Protein AF-W1J8X0-F1 (afdb_monomer_lite)

Sequence (53 aa):
MVKVFAEDNSVIIAKVCHDMELDTENILSCLDIECMGDENLSKEVELRSVFVN

pLDDT: mean 84.69, std 6.6, range [67.75, 94.62]

Foldseek 3Di:
DAADEDADDPVVVVVVCVVVVHDPVQEDEPVNVVVDDPVVNVVSVVVHRHYYD

Secondary structure (DSSP, 8-state):
---EEE-S-HHHHHHHHHHTT--GGGEEEHHHHHTS-HHHHHHHHHH--EEE-

Radius of gyration: 10.95 Å; chains: 1; bounding box: 20×19×29 Å

Structure (mmCIF, N/CA/C/O backbone):
data_AF-W1J8X0-F1
#
_entry.id   AF-W1J8X0-F1
#
loop_
_atom_site.group_PDB
_atom_site.id
_atom_site.type_symbol
_atom_site.label_atom_id
_atom_site.label_alt_id
_atom_site.label_comp_id
_atom_site.label_asym_id
_atom_site.label_entity_id
_atom_site.label_seq_id
_atom_site.pdbx_PDB_ins_code
_atom_site.Cartn_x
_atom_site.Cartn_y
_atom_site.Cartn_z
_atom_site.occupancy
_atom_site.B_iso_or_equiv
_atom_site.auth_seq_id
_atom_site.auth_comp_id
_atom_site.auth_asym_id
_atom_site.auth_atom_id
_atom_site.pdbx_PDB_model_num
ATOM 1 N N . MET A 1 1 ? -5.645 -10.304 1.058 1.00 67.75 1 MET A N 1
ATOM 2 C CA . MET A 1 1 ? -4.996 -9.127 0.449 1.00 67.75 1 MET A CA 1
ATOM 3 C C . MET A 1 1 ? -3.515 -9.430 0.324 1.00 67.75 1 MET A C 1
ATOM 5 O O . MET A 1 1 ? -2.927 -9.833 1.321 1.00 67.75 1 MET A O 1
ATOM 9 N N . VAL A 1 2 ? -2.949 -9.342 -0.878 1.00 77.00 2 VAL A N 1
ATOM 10 C CA . VAL A 1 2 ? -1.500 -9.493 -1.091 1.00 77.00 2 VAL A CA 1
ATOM 11 C C . VAL A 1 2 ? -0.837 -8.162 -0.736 1.00 77.00 2 VAL A C 1
ATOM 13 O O . VAL A 1 2 ? -1.383 -7.113 -1.070 1.00 77.00 2 VAL A O 1
ATOM 16 N N . LYS A 1 3 ? 0.295 -8.205 -0.026 1.00 79.31 3 LYS A N 1
ATOM 17 C CA . LYS A 1 3 ? 1.109 -7.024 0.283 1.00 79.31 3 LYS A CA 1
ATOM 18 C C . LYS A 1 3 ? 2.467 -7.168 -0.380 1.00 79.31 3 LYS A C 1
ATOM 20 O O . LYS A 1 3 ? 3.081 -8.229 -0.279 1.00 79.31 3 LYS A O 1
ATOM 25 N N . VAL A 1 4 ? 2.909 -6.108 -1.039 1.00 80.94 4 VAL A N 1
ATOM 26 C CA . VAL A 1 4 ? 4.194 -6.037 -1.730 1.00 80.94 4 VAL A CA 1
ATOM 27 C C . VAL A 1 4 ? 5.073 -5.048 -0.984 1.00 80.94 4 VAL A C 1
ATOM 29 O O . VAL A 1 4 ? 4.677 -3.905 -0.785 1.00 80.94 4 VAL A O 1
ATOM 32 N N . PHE A 1 5 ? 6.252 -5.501 -0.569 1.00 82.38 5 PHE A N 1
ATOM 33 C CA . PHE A 1 5 ? 7.337 -4.635 -0.128 1.00 82.38 5 PHE A CA 1
ATOM 34 C C . PHE A 1 5 ? 8.427 -4.699 -1.190 1.00 82.38 5 PHE A C 1
ATOM 36 O O . PHE A 1 5 ? 8.864 -5.799 -1.538 1.00 82.38 5 PHE A O 1
ATOM 43 N N . ALA A 1 6 ? 8.820 -3.552 -1.732 1.00 81.44 6 ALA A N 1
ATOM 44 C CA . ALA A 1 6 ? 9.803 -3.487 -2.801 1.00 81.44 6 ALA A CA 1
ATOM 45 C C . ALA A 1 6 ? 10.901 -2.469 -2.490 1.00 81.44 6 ALA A C 1
ATOM 47 O O . ALA A 1 6 ? 10.633 -1.339 -2.095 1.00 81.44 6 ALA A O 1
ATOM 48 N N . GLU A 1 7 ? 12.141 -2.889 -2.717 1.00 82.75 7 GLU A N 1
ATOM 49 C CA . GLU A 1 7 ? 13.355 -2.077 -2.551 1.00 82.75 7 GLU A CA 1
ATOM 50 C C . GLU A 1 7 ? 13.993 -1.713 -3.908 1.00 82.75 7 GLU A C 1
ATOM 52 O O . GLU A 1 7 ? 15.082 -1.150 -3.984 1.00 82.75 7 GLU A O 1
ATOM 57 N N . ASP A 1 8 ? 13.321 -2.087 -4.999 1.00 79.38 8 ASP A N 1
ATOM 58 C CA . ASP A 1 8 ? 13.777 -1.895 -6.370 1.00 79.38 8 ASP A CA 1
ATOM 59 C C . ASP A 1 8 ? 13.517 -0.472 -6.888 1.00 79.38 8 ASP A C 1
ATOM 61 O O . ASP A 1 8 ? 12.841 0.357 -6.283 1.00 79.38 8 ASP A O 1
ATOM 65 N N . ASN A 1 9 ? 14.024 -0.185 -8.087 1.00 80.12 9 ASN A N 1
ATOM 66 C CA . ASN A 1 9 ? 13.748 1.069 -8.777 1.00 80.12 9 ASN A CA 1
ATOM 67 C C . ASN A 1 9 ? 12.234 1.278 -9.000 1.00 80.12 9 ASN A C 1
ATOM 69 O O . ASN A 1 9 ? 11.528 0.359 -9.424 1.00 80.12 9 ASN A O 1
ATOM 73 N N . SER A 1 10 ? 11.759 2.514 -8.830 1.00 75.88 10 SER A N 1
ATOM 74 C CA . SER A 1 10 ? 10.354 2.902 -9.018 1.00 75.88 10 SER A CA 1
ATOM 75 C C . SER A 1 10 ? 9.754 2.479 -10.367 1.00 75.88 10 SER A C 1
ATOM 77 O O . SER A 1 10 ? 8.573 2.143 -10.435 1.00 75.88 10 SER A O 1
ATOM 79 N N . VAL A 1 11 ? 10.556 2.412 -11.435 1.00 79.69 11 VAL A N 1
ATOM 80 C CA . VAL A 1 11 ? 10.127 1.931 -12.760 1.00 79.69 11 VAL A CA 1
ATOM 81 C C . VAL A 1 11 ? 9.798 0.436 -12.745 1.00 79.69 11 VAL A C 1
ATOM 83 O O . VAL A 1 11 ? 8.823 0.011 -13.366 1.00 79.69 11 VAL A O 1
ATOM 86 N N . ILE A 1 12 ? 10.597 -0.368 -12.038 1.00 82.75 12 ILE A N 1
ATOM 87 C CA . ILE A 1 12 ? 10.372 -1.813 -11.894 1.00 82.75 12 ILE A CA 1
ATOM 88 C C . ILE A 1 12 ? 9.134 -2.043 -11.030 1.00 82.75 12 ILE A C 1
ATOM 9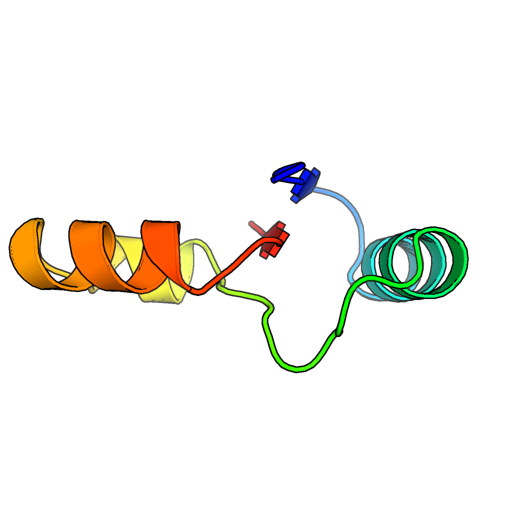0 O O . ILE A 1 12 ? 8.266 -2.827 -11.405 1.00 82.75 12 ILE A O 1
ATOM 94 N N . ILE A 1 13 ? 9.008 -1.298 -9.931 1.00 83.12 13 ILE A N 1
ATOM 95 C CA . ILE A 1 13 ? 7.862 -1.383 -9.022 1.00 83.12 13 ILE A CA 1
ATOM 96 C C . ILE A 1 13 ? 6.563 -1.054 -9.756 1.00 83.12 13 ILE A C 1
ATOM 98 O O . ILE A 1 13 ? 5.609 -1.821 -9.663 1.00 83.12 13 ILE A O 1
ATOM 102 N N . ALA A 1 14 ? 6.531 0.024 -10.544 1.00 80.12 14 ALA A N 1
ATOM 103 C CA . ALA A 1 14 ? 5.354 0.389 -11.331 1.00 80.12 14 ALA A CA 1
ATOM 104 C C . ALA A 1 14 ? 4.963 -0.709 -12.333 1.00 80.12 14 ALA A C 1
ATOM 106 O O . ALA A 1 14 ? 3.781 -1.010 -12.489 1.00 80.12 14 ALA A O 1
ATOM 107 N N . LYS A 1 15 ? 5.951 -1.344 -12.978 1.00 85.06 15 LYS A N 1
ATOM 108 C CA . LYS A 1 15 ? 5.724 -2.455 -13.910 1.00 85.06 15 LYS A CA 1
ATOM 109 C C . LYS A 1 15 ? 5.134 -3.677 -13.201 1.00 85.06 15 LYS A C 1
ATOM 111 O O . LYS A 1 15 ? 4.136 -4.215 -13.661 1.00 85.06 15 LYS A O 1
ATOM 116 N N . VAL A 1 16 ? 5.716 -4.076 -12.069 1.00 83.31 16 VAL A N 1
ATOM 117 C CA . VAL A 1 16 ? 5.234 -5.211 -11.265 1.00 83.31 16 VAL A CA 1
ATOM 118 C C . VAL A 1 16 ? 3.837 -4.936 -10.713 1.00 83.31 16 VAL A C 1
ATOM 120 O O . VAL A 1 16 ? 2.982 -5.810 -10.783 1.00 83.31 16 VAL A O 1
ATOM 123 N N . CYS A 1 17 ? 3.579 -3.726 -10.211 1.00 84.00 17 CYS A N 1
ATOM 124 C CA . CYS A 1 17 ? 2.256 -3.347 -9.716 1.00 84.00 17 CYS A CA 1
ATOM 125 C C . CYS A 1 17 ? 1.214 -3.404 -10.834 1.00 84.00 17 CYS A C 1
ATOM 127 O O . CYS A 1 17 ? 0.175 -4.023 -10.649 1.00 84.00 17 CYS A O 1
ATOM 129 N N . HIS A 1 18 ? 1.524 -2.855 -12.010 1.00 83.69 18 HIS A N 1
ATOM 130 C CA . HIS A 1 18 ? 0.653 -2.946 -13.180 1.00 83.69 18 HIS A CA 1
ATOM 131 C C . HIS A 1 18 ? 0.364 -4.403 -13.576 1.00 83.69 18 HIS A C 1
ATOM 133 O O . HIS A 1 18 ? -0.791 -4.768 -13.776 1.00 83.69 18 HIS A O 1
ATOM 139 N N . ASP A 1 19 ? 1.394 -5.250 -13.655 1.00 85.19 19 ASP A N 1
ATOM 140 C CA . ASP A 1 19 ? 1.247 -6.662 -14.037 1.00 85.19 19 ASP A CA 1
ATOM 141 C C . ASP A 1 19 ? 0.480 -7.485 -12.986 1.00 85.19 19 ASP A C 1
ATOM 143 O O . ASP A 1 19 ? -0.135 -8.498 -13.316 1.00 85.19 19 ASP A O 1
ATOM 147 N N . MET A 1 20 ? 0.499 -7.048 -11.725 1.00 81.69 20 MET A N 1
ATOM 148 C CA . MET A 1 20 ? -0.272 -7.631 -10.623 1.00 81.69 20 MET A CA 1
ATOM 149 C C . MET A 1 20 ? -1.657 -6.995 -10.439 1.00 81.69 20 MET A C 1
ATOM 151 O O . MET A 1 20 ? -2.339 -7.333 -9.472 1.00 81.69 20 MET A O 1
ATOM 155 N N . GLU A 1 21 ? -2.061 -6.076 -11.323 1.00 82.94 21 GLU A N 1
ATOM 156 C CA . GLU A 1 21 ? -3.298 -5.287 -11.203 1.00 82.94 21 GLU A CA 1
ATOM 157 C C . GLU A 1 21 ? -3.402 -4.548 -9.851 1.00 82.94 21 GLU A C 1
ATOM 159 O O . GLU A 1 21 ? -4.485 -4.310 -9.315 1.00 82.94 21 GLU A O 1
ATOM 164 N N . LEU A 1 22 ? -2.250 -4.188 -9.278 1.00 80.19 22 LEU A N 1
ATOM 165 C CA . LEU A 1 22 ? -2.141 -3.393 -8.065 1.00 80.19 22 LEU A CA 1
ATOM 166 C C . LEU A 1 22 ? -2.196 -1.915 -8.428 1.00 80.19 22 LEU A C 1
ATOM 168 O O . LEU A 1 22 ? -1.441 -1.425 -9.268 1.00 80.19 22 LEU A O 1
ATOM 172 N N . ASP A 1 23 ? -3.078 -1.204 -7.742 1.00 74.88 23 ASP A N 1
ATOM 173 C CA . ASP A 1 23 ? -3.270 0.220 -7.947 1.00 74.88 23 ASP A CA 1
ATOM 174 C C . ASP A 1 23 ? -2.043 1.008 -7.462 1.00 74.88 23 ASP A C 1
ATOM 176 O O . ASP A 1 23 ? -1.723 1.049 -6.270 1.00 74.88 23 ASP A O 1
ATOM 180 N N . THR A 1 24 ? -1.327 1.617 -8.407 1.00 68.12 24 THR A N 1
ATOM 181 C CA . THR A 1 24 ? -0.089 2.363 -8.152 1.00 68.12 24 THR A CA 1
ATOM 182 C C . THR A 1 24 ? -0.320 3.680 -7.413 1.00 68.12 24 THR A C 1
ATOM 184 O O . THR A 1 24 ? 0.632 4.231 -6.865 1.00 68.12 24 THR A O 1
ATOM 187 N N . GLU A 1 25 ? -1.559 4.181 -7.337 1.00 69.19 25 GLU A N 1
ATOM 188 C CA . GLU A 1 25 ? -1.894 5.339 -6.489 1.00 69.19 25 GLU A CA 1
ATOM 189 C C . GLU A 1 25 ? -1.861 4.991 -4.986 1.00 69.19 25 GLU A C 1
ATOM 191 O O . GLU A 1 25 ? -1.791 5.875 -4.127 1.00 69.19 25 GLU A O 1
ATOM 196 N N . ASN A 1 26 ? -1.817 3.693 -4.658 1.00 74.56 26 ASN A N 1
ATOM 197 C CA . ASN A 1 26 ? -1.814 3.168 -3.294 1.00 74.56 26 ASN A CA 1
ATOM 198 C C . ASN A 1 26 ? -0.422 2.761 -2.786 1.00 74.56 26 ASN A C 1
ATOM 200 O O . ASN A 1 26 ? -0.311 1.944 -1.870 1.00 74.56 26 ASN A O 1
ATOM 204 N N . ILE A 1 27 ? 0.639 3.344 -3.348 1.00 83.94 27 ILE A N 1
ATOM 205 C CA . ILE A 1 27 ? 2.013 3.152 -2.873 1.00 83.94 27 ILE A CA 1
ATOM 206 C C . ILE A 1 27 ? 2.254 4.010 -1.626 1.00 83.94 27 ILE A C 1
ATOM 208 O O . ILE A 1 27 ? 1.876 5.181 -1.596 1.00 83.94 27 ILE A O 1
ATOM 212 N N . LEU A 1 28 ? 2.883 3.428 -0.605 1.00 88.38 28 LEU A N 1
ATOM 213 C CA . LEU A 1 28 ? 3.328 4.125 0.601 1.00 88.38 28 LEU A CA 1
ATOM 214 C C . LEU A 1 28 ? 4.853 4.004 0.733 1.00 88.38 28 LEU A C 1
ATOM 216 O O . LEU A 1 28 ? 5.377 2.889 0.700 1.00 88.38 28 LEU A O 1
ATOM 220 N N . SER A 1 29 ? 5.566 5.127 0.853 1.00 88.50 29 SER A N 1
ATOM 221 C CA . SER A 1 29 ? 7.030 5.106 0.978 1.00 88.50 29 SER A CA 1
ATOM 222 C C . SER A 1 29 ? 7.481 4.883 2.424 1.00 88.50 29 SER A C 1
ATOM 224 O O . SER A 1 29 ? 6.800 5.299 3.361 1.00 88.50 29 SER A O 1
ATOM 226 N N . CYS A 1 30 ? 8.647 4.269 2.626 1.00 87.69 30 CYS A N 1
ATOM 227 C CA . CYS A 1 30 ? 9.247 4.091 3.948 1.00 87.69 30 CYS A CA 1
ATOM 228 C C . CYS A 1 30 ? 9.502 5.431 4.640 1.00 87.69 30 CYS A C 1
ATOM 230 O O . CYS A 1 30 ? 9.278 5.536 5.840 1.00 87.69 30 CYS A O 1
ATOM 232 N N . LEU A 1 31 ? 9.871 6.471 3.887 1.00 88.56 31 LEU A N 1
ATOM 233 C CA . LEU A 1 31 ? 10.024 7.826 4.424 1.00 88.56 31 LEU A CA 1
ATOM 234 C C . LEU A 1 31 ? 8.711 8.363 5.010 1.00 88.56 31 LEU A C 1
ATOM 236 O O . LEU A 1 31 ? 8.714 8.953 6.091 1.00 88.56 31 LEU A O 1
ATOM 240 N N . ASP A 1 32 ? 7.584 8.129 4.331 1.00 89.88 32 ASP A N 1
ATOM 241 C CA . ASP A 1 32 ? 6.267 8.510 4.849 1.00 89.88 32 ASP A CA 1
ATOM 242 C C . ASP A 1 32 ? 5.899 7.676 6.085 1.00 89.88 32 ASP A C 1
ATOM 244 O O . ASP A 1 32 ? 5.378 8.222 7.056 1.00 89.88 32 ASP A O 1
ATOM 248 N N . ILE A 1 33 ? 6.210 6.374 6.080 1.00 90.69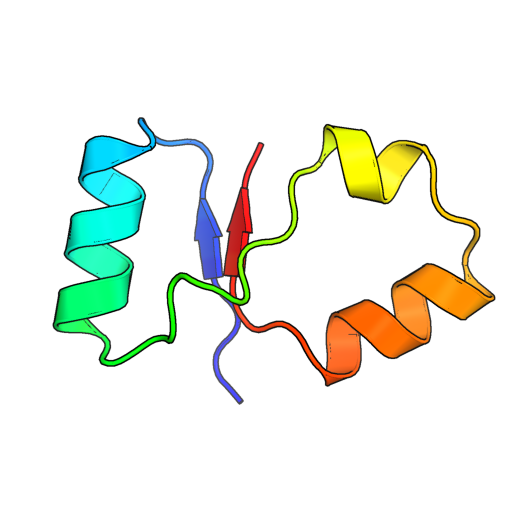 33 ILE A N 1
ATOM 249 C CA . ILE A 1 33 ? 5.945 5.441 7.189 1.00 90.69 33 ILE A CA 1
ATOM 250 C C . ILE A 1 33 ? 6.719 5.830 8.448 1.00 90.69 33 ILE A C 1
ATOM 252 O O . ILE A 1 33 ? 6.140 5.853 9.530 1.00 90.69 33 ILE A O 1
ATOM 256 N N . GLU A 1 34 ? 8.003 6.164 8.322 1.00 90.69 34 GLU A N 1
ATOM 257 C CA . GLU A 1 34 ? 8.848 6.584 9.448 1.00 90.69 34 GLU A CA 1
ATOM 258 C C . GLU A 1 34 ? 8.338 7.870 10.109 1.00 90.69 34 GLU A C 1
ATOM 260 O O . GLU A 1 34 ? 8.560 8.098 11.299 1.00 90.69 34 GLU A O 1
ATOM 265 N N . CYS A 1 35 ? 7.620 8.702 9.351 1.00 90.50 35 CYS A N 1
ATOM 266 C CA . CYS A 1 35 ? 6.990 9.916 9.855 1.00 90.50 35 CYS A CA 1
ATOM 267 C C . CYS A 1 35 ? 5.608 9.668 10.491 1.00 90.50 35 CYS A C 1
ATOM 269 O O . CYS A 1 35 ? 5.042 10.584 11.096 1.00 90.50 35 CYS A O 1
ATOM 271 N N . MET A 1 36 ? 5.037 8.466 10.362 1.00 94.19 36 MET A N 1
ATOM 272 C CA . MET A 1 36 ? 3.723 8.116 10.906 1.00 94.19 36 MET A CA 1
ATOM 273 C C . MET A 1 36 ? 3.818 7.526 12.316 1.00 94.19 36 MET A C 1
ATOM 275 O O . MET A 1 36 ? 4.716 6.761 12.645 1.00 94.19 36 MET A O 1
ATOM 279 N N . GLY A 1 37 ? 2.831 7.847 13.155 1.00 93.69 37 GLY A N 1
ATOM 280 C CA . GLY A 1 37 ? 2.608 7.131 14.412 1.00 93.69 37 GLY A CA 1
ATOM 281 C C . GLY A 1 37 ? 1.849 5.817 14.198 1.00 93.69 37 GLY A C 1
ATOM 282 O O . GLY A 1 37 ? 1.078 5.698 13.241 1.00 93.69 37 GLY A O 1
ATOM 283 N N . ASP A 1 38 ? 2.002 4.873 15.130 1.00 93.56 38 ASP A N 1
ATOM 284 C CA . ASP A 1 38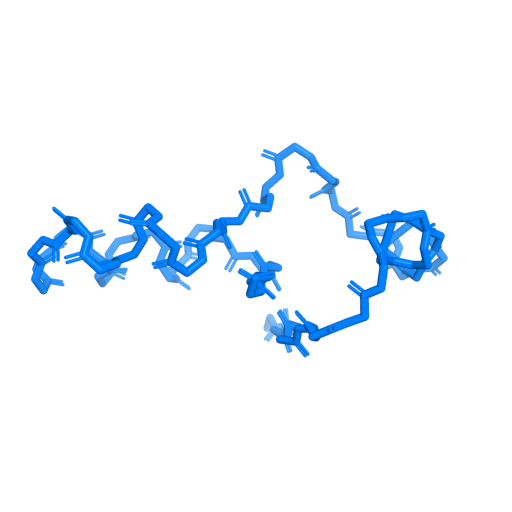 ? 1.431 3.516 15.065 1.00 93.56 38 ASP A CA 1
ATOM 285 C C . ASP A 1 38 ? -0.063 3.475 14.711 1.00 93.56 38 ASP A C 1
ATOM 287 O O . ASP A 1 38 ? -0.485 2.663 13.890 1.00 93.56 38 ASP A O 1
ATOM 291 N N . GLU A 1 39 ? -0.883 4.365 15.281 1.00 94.62 39 GLU A N 1
ATOM 292 C CA . GLU A 1 39 ? -2.325 4.398 14.997 1.00 94.62 39 GLU A CA 1
ATOM 293 C C . GLU A 1 39 ? -2.648 4.756 13.541 1.00 94.62 39 GLU A C 1
ATOM 295 O O . GLU A 1 39 ? -3.615 4.242 12.975 1.00 94.62 39 GLU A O 1
ATOM 300 N N . ASN A 1 40 ? -1.867 5.648 12.929 1.00 93.50 40 ASN A N 1
ATOM 301 C CA . ASN A 1 40 ? -2.055 6.038 11.533 1.00 93.50 40 ASN A CA 1
ATOM 302 C C . ASN A 1 40 ? -1.485 4.974 10.602 1.00 93.50 40 ASN A C 1
ATOM 304 O O . ASN A 1 40 ? -2.146 4.590 9.639 1.00 93.50 40 ASN A O 1
ATOM 308 N N . LEU A 1 41 ? -0.313 4.440 10.945 1.00 92.56 41 LEU A N 1
ATOM 309 C CA . LEU A 1 41 ? 0.309 3.357 10.199 1.00 92.56 41 LEU A CA 1
ATOM 310 C C . LEU A 1 41 ? -0.595 2.121 10.161 1.00 92.56 41 LEU A C 1
ATOM 312 O O . LEU A 1 41 ? -0.794 1.542 9.099 1.00 92.56 41 LEU A O 1
ATOM 316 N N . SER A 1 42 ? -1.215 1.756 11.287 1.00 93.00 42 SER A N 1
ATOM 317 C CA . SER A 1 42 ? -2.154 0.632 11.351 1.00 93.00 42 SER A CA 1
ATOM 318 C C . SER A 1 42 ? -3.320 0.789 10.372 1.00 93.00 42 SER A C 1
ATOM 320 O O . SER A 1 42 ? -3.741 -0.202 9.785 1.00 93.00 42 SER A O 1
ATOM 322 N N . LYS A 1 43 ? -3.832 2.011 10.175 1.00 92.62 43 LYS A N 1
ATOM 323 C CA . LYS A 1 43 ? -4.922 2.291 9.226 1.00 92.62 43 LYS A CA 1
ATOM 324 C C . LYS A 1 43 ? -4.433 2.248 7.781 1.00 92.62 43 LYS A C 1
ATOM 326 O O . LYS A 1 43 ? -5.055 1.601 6.946 1.00 92.62 43 LYS A O 1
ATOM 331 N N . GLU A 1 44 ? -3.302 2.885 7.483 1.00 91.75 44 GLU A N 1
ATOM 332 C CA . GLU A 1 44 ? -2.722 2.867 6.133 1.00 91.75 44 GLU A CA 1
ATOM 333 C C . GLU A 1 44 ? -2.359 1.445 5.695 1.00 91.75 44 GLU A C 1
ATOM 335 O O . GLU A 1 44 ? -2.595 1.067 4.555 1.00 91.75 44 GLU A O 1
ATOM 340 N N . VAL A 1 45 ? -1.868 0.605 6.606 1.00 89.31 45 VAL A N 1
ATOM 341 C CA . VAL A 1 45 ? -1.503 -0.792 6.325 1.00 89.31 45 VAL A CA 1
ATOM 342 C C . VAL A 1 45 ? -2.720 -1.669 5.989 1.00 89.31 45 VAL A C 1
ATOM 344 O O . VAL A 1 45 ? -2.553 -2.718 5.359 1.00 89.31 45 VAL A O 1
ATOM 347 N N . GLU A 1 46 ? -3.932 -1.278 6.386 1.00 90.06 46 GLU A N 1
ATOM 348 C CA . GLU A 1 46 ? -5.183 -1.926 5.964 1.00 90.06 46 GLU A CA 1
ATOM 349 C C . GLU A 1 46 ? -5.659 -1.455 4.584 1.00 90.06 46 GLU A C 1
ATOM 351 O O . GLU A 1 46 ? -6.292 -2.228 3.866 1.00 90.06 4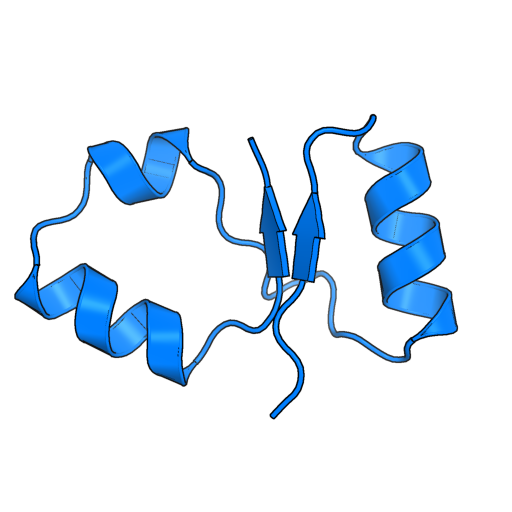6 GLU A O 1
ATOM 356 N N . LEU A 1 47 ? -5.340 -0.214 4.210 1.00 86.81 47 LEU A N 1
ATOM 357 C CA . LEU A 1 47 ? -5.782 0.425 2.966 1.00 86.81 47 LEU A CA 1
ATOM 358 C C . LEU A 1 47 ? -4.811 0.198 1.801 1.00 86.81 47 LEU A C 1
ATOM 360 O O . LEU A 1 47 ? -5.228 0.090 0.650 1.00 86.81 47 LEU A O 1
ATOM 364 N N . ARG A 1 48 ? -3.512 0.135 2.098 1.00 87.38 48 ARG A N 1
ATOM 365 C CA . ARG A 1 48 ? -2.416 0.087 1.128 1.00 87.38 48 ARG A CA 1
ATOM 366 C C . ARG A 1 48 ? -1.921 -1.344 0.950 1.00 87.38 48 ARG A C 1
ATOM 368 O O . ARG A 1 48 ? -1.785 -2.118 1.903 1.00 87.38 48 ARG A O 1
ATOM 375 N N . SER A 1 49 ? -1.593 -1.685 -0.288 1.00 85.69 49 SER A N 1
ATOM 376 C CA . SER A 1 49 ? -1.066 -3.000 -0.671 1.00 85.69 49 SER A CA 1
ATOM 377 C C . SER A 1 49 ? 0.381 -2.957 -1.163 1.00 85.69 49 SER A C 1
ATOM 379 O O . SER A 1 49 ? 0.983 -4.020 -1.312 1.00 85.69 49 SER A O 1
ATOM 3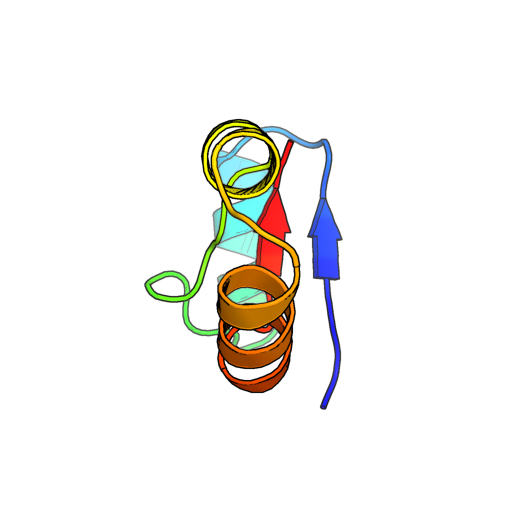81 N N . VAL A 1 50 ? 0.953 -1.768 -1.380 1.00 87.81 50 VAL A N 1
ATOM 382 C CA . VAL A 1 50 ? 2.316 -1.597 -1.897 1.00 87.81 50 VAL A CA 1
ATOM 383 C C . VAL A 1 50 ? 3.109 -0.652 -0.999 1.00 87.81 50 VAL A C 1
ATOM 385 O O . VAL A 1 50 ? 2.691 0.476 -0.746 1.00 87.81 50 VAL A O 1
ATOM 388 N N . PHE A 1 51 ? 4.267 -1.120 -0.548 1.00 88.88 51 PHE A N 1
ATOM 389 C CA . PHE A 1 51 ? 5.196 -0.405 0.317 1.00 88.88 51 PHE A CA 1
ATOM 390 C C . PHE A 1 51 ? 6.561 -0.365 -0.363 1.00 88.88 51 PHE A C 1
ATOM 392 O O . PHE A 1 51 ? 7.023 -1.389 -0.875 1.00 88.88 51 PHE A O 1
ATOM 399 N N . VAL A 1 52 ? 7.186 0.807 -0.402 1.00 88.06 52 VAL A N 1
ATOM 400 C CA . VAL A 1 52 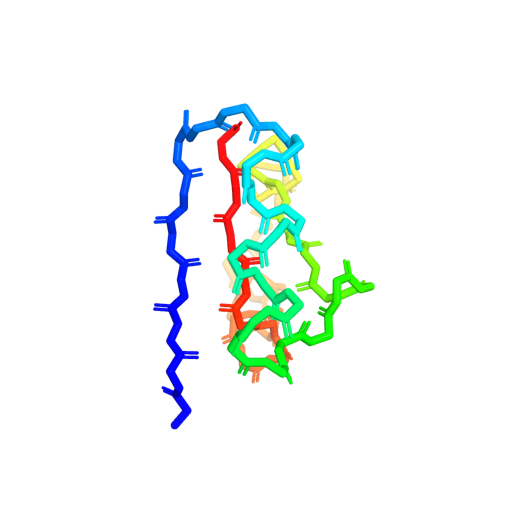? 8.441 1.020 -1.136 1.00 88.06 52 VAL A CA 1
ATOM 401 C C . VAL A 1 52 ? 9.463 1.717 -0.260 1.00 88.06 52 VAL A C 1
ATOM 403 O O . VAL A 1 52 ? 9.086 2.603 0.501 1.00 88.06 52 VAL A O 1
ATOM 406 N N . ASN A 1 53 ? 10.730 1.322 -0.362 1.00 80.69 53 ASN A N 1
ATOM 407 C CA . ASN A 1 53 ? 11.823 1.995 0.342 1.00 80.69 53 ASN A CA 1
ATOM 408 C C . ASN A 1 53 ? 12.320 3.224 -0.426 1.00 80.69 53 ASN A C 1
ATOM 410 O O . ASN A 1 53 ? 12.545 3.091 -1.651 1.00 80.69 53 ASN A O 1
#

Organism: NCBI:txid1427517